Protein AF-A0A7K0W9K6-F1 (afdb_monomer)

Nearest PDB structures (foldseek):
  4yyc-assembly1_A-2  TM=8.645E-01  e=3.254E-02  Sinorhizobium meliloti 1021
  7xcn-assembly1_D  TM=8.873E-01  e=1.367E+00  Methanosarcina barkeri MS
  8gbj-assembly1_D  TM=4.889E-01  e=2.927E+00  Homo sapiens
  8ouz-assembly1_C  TM=5.059E-01  e=3.361E+00  Homo sapiens

pLDDT: mean 94.21, std 5.02, range [66.44, 98.0]

Radius of gyration: 21.23 Å; Cα contacts (8 Å, |Δi|>4): 10; chains: 1; bounding box: 41×30×46 Å

Foldseek 3Di:
DQQDDPDDPVVCVVVPVDDSVNSVVVNVVVCVVPDDDDDDDPVVVVVVVVVVVVVVVVVD

Structure (mmCIF, N/CA/C/O backbone):
data_AF-A0A7K0W9K6-F1
#
_entry.id   AF-A0A7K0W9K6-F1
#
loop_
_atom_site.group_PDB
_atom_site.id
_atom_site.type_symbol
_atom_site.label_atom_id
_atom_site.label_alt_id
_atom_site.label_comp_id
_atom_site.label_asym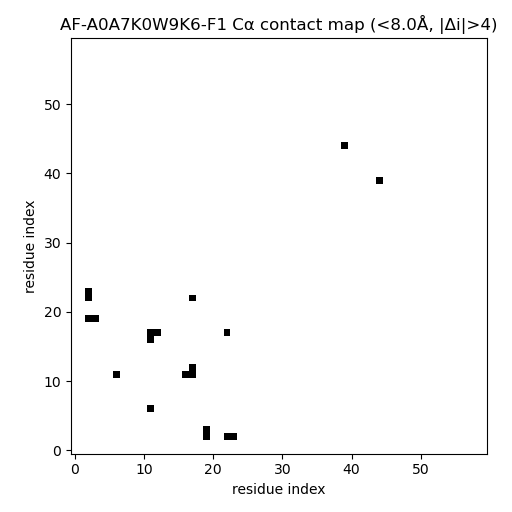_id
_atom_site.label_entity_id
_atom_site.label_seq_id
_atom_site.pdbx_PDB_ins_code
_atom_site.Cartn_x
_atom_site.Cartn_y
_atom_site.Cartn_z
_atom_site.occupancy
_atom_site.B_iso_or_equiv
_atom_site.auth_seq_id
_atom_site.auth_comp_id
_atom_site.auth_asym_id
_atom_site.auth_atom_id
_atom_site.pdbx_PDB_model_num
ATOM 1 N N . PRO A 1 1 ? 16.965 -9.663 -5.173 1.00 73.62 1 PRO A N 1
ATOM 2 C CA . PRO A 1 1 ? 16.746 -8.542 -4.223 1.00 73.62 1 PRO A CA 1
ATOM 3 C C . PRO A 1 1 ? 15.283 -8.065 -4.233 1.00 73.62 1 PRO A C 1
ATOM 5 O O . PRO A 1 1 ? 14.664 -8.102 -5.291 1.00 73.62 1 PRO A O 1
ATOM 8 N N . PHE A 1 2 ? 14.737 -7.644 -3.080 1.00 87.75 2 PHE A N 1
ATOM 9 C CA . PHE A 1 2 ? 13.330 -7.217 -2.946 1.00 87.75 2 PHE A CA 1
ATOM 10 C C . PHE A 1 2 ? 13.024 -5.922 -3.715 1.00 87.75 2 PHE A C 1
ATOM 12 O O . PHE A 1 2 ? 12.105 -5.896 -4.523 1.00 87.75 2 PHE A O 1
ATOM 19 N N . LEU A 1 3 ? 13.819 -4.869 -3.496 1.00 91.88 3 LEU A N 1
ATOM 20 C CA . LEU A 1 3 ? 13.620 -3.554 -4.118 1.00 91.88 3 LEU A CA 1
ATOM 21 C C . LEU A 1 3 ? 14.709 -3.217 -5.147 1.00 91.88 3 LEU A C 1
ATOM 23 O O . LEU A 1 3 ? 14.404 -2.736 -6.240 1.00 91.88 3 LEU A O 1
ATOM 27 N N . THR A 1 4 ? 15.973 -3.502 -4.823 1.00 92.00 4 THR A N 1
ATOM 28 C CA . THR A 1 4 ? 17.123 -3.139 -5.661 1.00 92.00 4 THR A CA 1
ATOM 29 C C . THR A 1 4 ? 17.155 -3.908 -6.985 1.00 92.00 4 THR A C 1
ATOM 31 O O . THR A 1 4 ? 16.677 -5.043 -7.079 1.00 92.00 4 THR A O 1
ATOM 34 N N . ASN A 1 5 ? 17.718 -3.274 -8.018 1.00 89.50 5 ASN A N 1
ATOM 35 C CA . ASN A 1 5 ? 18.007 -3.896 -9.307 1.00 89.50 5 ASN A CA 1
ATOM 36 C 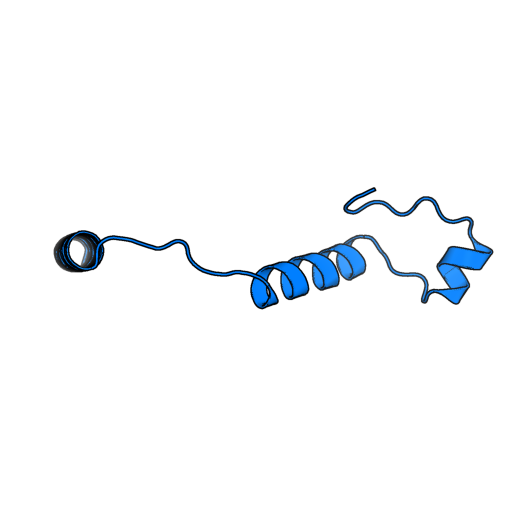C . ASN A 1 5 ? 19.529 -3.988 -9.498 1.00 89.50 5 ASN A C 1
ATOM 38 O O . ASN A 1 5 ? 20.230 -3.006 -9.277 1.00 89.50 5 ASN A O 1
ATOM 42 N N . SER A 1 6 ? 20.017 -5.166 -9.882 1.00 90.94 6 SER A N 1
ATOM 43 C CA . SER A 1 6 ? 21.427 -5.452 -10.172 1.00 90.94 6 SER A CA 1
ATOM 44 C C . SER A 1 6 ? 21.652 -5.891 -11.625 1.00 90.94 6 SER A C 1
ATOM 46 O O . SER A 1 6 ? 22.692 -6.465 -11.939 1.00 90.94 6 SER A O 1
ATOM 48 N N . ASP A 1 7 ? 20.667 -5.682 -12.501 1.00 92.62 7 ASP A N 1
ATOM 49 C CA . ASP A 1 7 ? 20.810 -5.877 -13.941 1.00 92.62 7 ASP A CA 1
ATOM 50 C C . ASP A 1 7 ? 21.884 -4.930 -14.503 1.00 92.62 7 ASP A C 1
ATOM 52 O O . ASP A 1 7 ? 22.038 -3.795 -14.050 1.00 92.62 7 ASP A O 1
ATOM 56 N N . ASN A 1 8 ? 22.601 -5.380 -15.536 1.00 94.94 8 ASN A N 1
ATOM 57 C CA . ASN A 1 8 ? 23.470 -4.493 -16.305 1.00 94.94 8 ASN A CA 1
ATOM 58 C C . ASN A 1 8 ? 22.651 -3.431 -17.071 1.00 94.94 8 ASN A C 1
ATOM 60 O O . ASN A 1 8 ? 21.431 -3.548 -17.228 1.00 94.94 8 ASN A O 1
ATOM 64 N N . PHE A 1 9 ? 23.331 -2.395 -17.569 1.00 93.50 9 PHE A N 1
ATOM 65 C CA . PHE A 1 9 ? 22.679 -1.234 -18.183 1.00 93.50 9 PHE A CA 1
ATOM 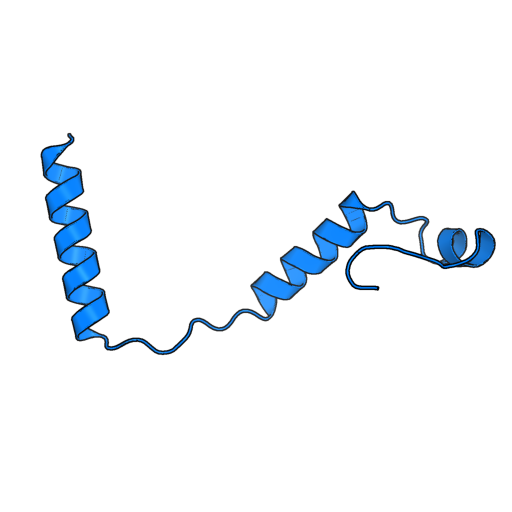66 C C . PHE A 1 9 ? 21.770 -1.591 -19.371 1.00 93.50 9 PHE A C 1
ATOM 68 O O . PHE A 1 9 ? 20.644 -1.097 -19.449 1.00 93.50 9 PHE A O 1
ATOM 75 N N . GLU A 1 10 ? 22.215 -2.471 -20.272 1.00 96.31 10 GLU A N 1
ATOM 76 C CA . GLU A 1 10 ? 21.437 -2.872 -21.454 1.00 96.31 10 GLU A CA 1
ATOM 77 C C . GLU A 1 10 ? 20.141 -3.589 -21.066 1.00 96.31 10 GLU A C 1
ATOM 79 O O . GLU A 1 10 ? 19.062 -3.295 -21.590 1.00 96.31 10 GLU A O 1
ATOM 84 N N . 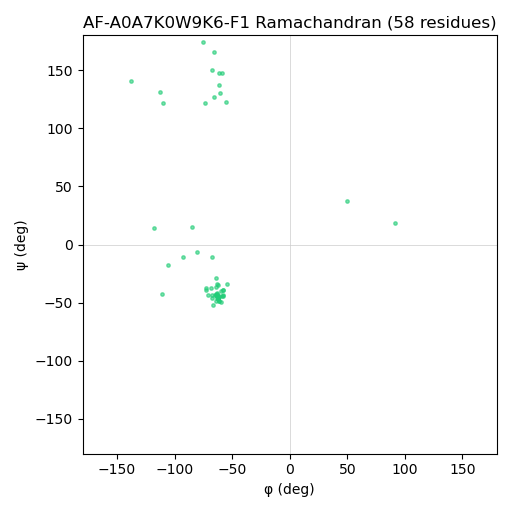ARG A 1 11 ? 20.226 -4.513 -20.103 1.00 94.81 11 ARG A N 1
ATOM 85 C CA . ARG A 1 11 ? 19.069 -5.260 -19.614 1.00 94.81 11 ARG A CA 1
ATOM 86 C C . ARG A 1 11 ? 18.099 -4.351 -18.867 1.00 94.81 11 ARG A C 1
ATOM 88 O O . ARG A 1 11 ? 16.905 -4.417 -19.148 1.00 94.81 11 ARG A O 1
ATOM 95 N N . TRP A 1 12 ? 18.590 -3.491 -17.975 1.00 94.19 12 TRP A N 1
ATOM 96 C CA . TRP A 1 12 ? 17.759 -2.514 -17.266 1.00 94.19 12 TRP A CA 1
ATOM 97 C C . TRP A 1 12 ? 17.038 -1.570 -18.238 1.00 94.19 12 TRP A C 1
ATOM 99 O O . TRP A 1 12 ? 15.827 -1.379 -18.118 1.00 94.19 12 TRP A O 1
ATOM 109 N N . SER A 1 13 ? 17.749 -1.063 -19.251 1.00 94.62 13 SER A N 1
ATOM 110 C CA . SER A 1 13 ? 17.187 -0.167 -20.269 1.00 94.62 13 SER A CA 1
ATOM 111 C C . SER A 1 13 ? 16.081 -0.847 -21.078 1.00 94.62 13 SER A C 1
ATOM 113 O O . SER A 1 13 ? 14.985 -0.305 -21.209 1.00 94.62 13 SER A O 1
ATOM 115 N N . ARG A 1 14 ? 16.312 -2.081 -21.548 1.00 95.81 14 ARG A N 1
ATOM 116 C CA . ARG A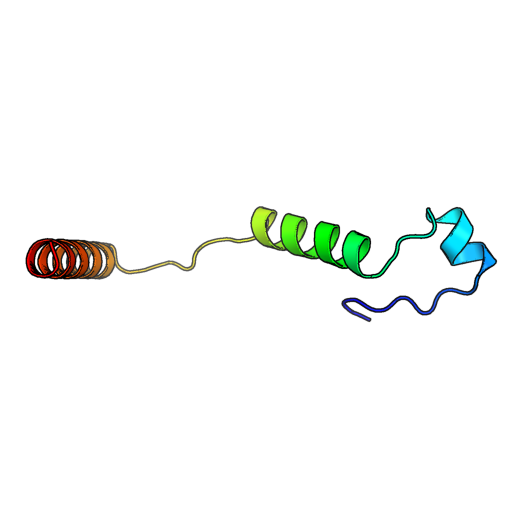 1 14 ? 15.307 -2.861 -22.293 1.00 95.81 14 ARG A CA 1
ATOM 117 C C . ARG A 1 14 ? 14.073 -3.211 -21.455 1.00 95.81 14 ARG A C 1
ATOM 119 O O . ARG A 1 14 ? 12.986 -3.352 -22.003 1.00 95.81 14 ARG A O 1
ATOM 126 N N . LEU A 1 15 ? 14.224 -3.348 -20.137 1.00 92.75 15 LEU A N 1
ATOM 127 C CA . LEU A 1 15 ? 13.128 -3.623 -19.197 1.00 92.75 15 LEU A CA 1
ATOM 128 C C . LEU A 1 15 ? 12.390 -2.353 -18.733 1.00 92.75 15 LEU A C 1
ATOM 130 O O . LEU A 1 15 ? 11.637 -2.390 -17.755 1.00 92.75 15 LEU A O 1
ATOM 134 N N . GLY A 1 16 ? 12.586 -1.237 -19.438 1.00 93.00 16 GLY A N 1
ATOM 135 C CA . GLY A 1 16 ? 11.858 0.008 -19.214 1.00 93.00 16 GLY A CA 1
ATOM 136 C C . GLY A 1 16 ? 12.530 0.959 -18.233 1.00 93.00 16 GLY A C 1
ATOM 137 O O . GLY A 1 16 ? 11.849 1.832 -17.706 1.00 93.00 16 GLY A O 1
ATOM 1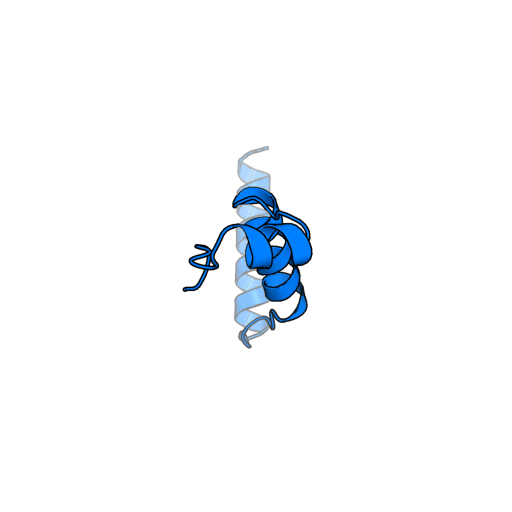38 N N . ALA A 1 17 ? 13.830 0.782 -17.966 1.00 93.94 17 ALA A N 1
ATOM 139 C CA . ALA A 1 17 ? 14.655 1.720 -17.205 1.00 93.94 17 ALA A CA 1
ATOM 140 C C . ALA A 1 17 ? 14.028 2.155 -15.863 1.00 93.94 17 ALA A C 1
ATOM 142 O O . ALA A 1 17 ? 14.116 3.311 -15.451 1.00 93.94 17 ALA A O 1
ATOM 143 N N . LYS A 1 18 ? 13.348 1.222 -15.181 1.00 93.75 18 LYS A N 1
ATOM 144 C CA . LYS A 1 18 ? 12.568 1.538 -13.980 1.00 93.75 18 LYS A CA 1
ATOM 145 C C . LYS A 1 18 ? 13.483 1.996 -12.854 1.00 93.75 18 LYS A C 1
ATOM 147 O O . LYS A 1 18 ? 14.407 1.269 -12.470 1.00 93.75 18 LYS A O 1
ATOM 152 N N . ASP A 1 19 ? 13.176 3.160 -12.298 1.00 93.81 19 ASP A N 1
ATOM 153 C CA . ASP A 1 19 ? 13.820 3.649 -11.088 1.00 93.81 19 ASP A CA 1
ATOM 154 C C . ASP A 1 19 ? 13.303 2.913 -9.834 1.00 93.81 19 ASP A C 1
ATOM 156 O O . ASP A 1 19 ? 12.377 2.089 -9.869 1.00 93.81 19 ASP A O 1
ATOM 160 N N . THR A 1 20 ? 13.918 3.205 -8.689 1.00 94.50 20 THR A N 1
ATOM 161 C CA . THR A 1 20 ? 13.551 2.589 -7.409 1.00 94.50 20 THR A CA 1
ATOM 162 C C . THR A 1 20 ? 12.123 2.933 -6.979 1.00 94.50 20 THR A C 1
ATOM 164 O O . THR A 1 20 ? 11.447 2.088 -6.392 1.00 94.50 20 THR A O 1
ATOM 167 N N . LYS A 1 21 ? 11.631 4.139 -7.285 1.00 96.12 21 LYS A N 1
ATOM 168 C CA . LYS A 1 21 ? 10.287 4.591 -6.903 1.00 96.12 21 LYS A CA 1
ATOM 169 C C . LYS A 1 21 ? 9.215 3.849 -7.700 1.00 96.12 21 LYS A C 1
ATOM 171 O O . LYS A 1 21 ? 8.238 3.390 -7.115 1.00 96.12 21 LYS A O 1
ATOM 176 N N . MET A 1 22 ? 9.412 3.679 -9.004 1.00 95.75 22 MET A N 1
ATOM 177 C CA . MET A 1 22 ? 8.538 2.913 -9.890 1.00 95.75 22 MET A CA 1
ATOM 178 C C . MET A 1 22 ? 8.469 1.450 -9.455 1.00 95.75 22 MET A C 1
ATOM 180 O O . MET A 1 22 ? 7.379 0.899 -9.319 1.00 95.75 22 MET A O 1
ATOM 184 N N . ARG A 1 23 ? 9.617 0.834 -9.145 1.00 95.19 23 ARG A N 1
ATOM 185 C CA . ARG A 1 23 ? 9.658 -0.542 -8.623 1.00 95.19 23 ARG A CA 1
ATOM 186 C C . ARG A 1 23 ? 8.941 -0.665 -7.281 1.00 95.19 23 ARG A C 1
ATOM 188 O O . ARG A 1 23 ? 8.140 -1.577 -7.102 1.00 95.19 23 ARG A O 1
ATOM 195 N N . ALA A 1 24 ? 9.186 0.260 -6.351 1.00 96.69 24 ALA A N 1
ATOM 196 C CA . ALA A 1 24 ? 8.474 0.294 -5.075 1.00 96.69 24 ALA A CA 1
ATOM 197 C C . ALA A 1 24 ? 6.959 0.423 -5.284 1.00 96.69 24 ALA A C 1
ATOM 199 O O . ALA A 1 24 ? 6.191 -0.239 -4.585 1.00 96.69 24 ALA A O 1
ATOM 200 N N . ALA A 1 25 ? 6.541 1.225 -6.270 1.00 97.06 25 ALA A N 1
ATOM 201 C CA . ALA A 1 25 ? 5.138 1.431 -6.587 1.00 97.06 25 ALA A CA 1
ATOM 202 C C . ALA A 1 25 ? 4.432 0.154 -7.048 1.00 97.06 25 ALA A C 1
ATOM 204 O O . ALA A 1 25 ? 3.335 -0.157 -6.592 1.00 97.06 25 ALA A O 1
ATOM 205 N N . GLU A 1 26 ? 5.080 -0.607 -7.923 1.00 95.44 26 GLU A N 1
ATOM 206 C CA . GLU A 1 26 ? 4.576 -1.899 -8.393 1.00 95.44 26 GLU A CA 1
ATOM 207 C C . GLU A 1 26 ? 4.487 -2.916 -7.252 1.00 95.44 26 GLU A C 1
ATOM 209 O O . GLU A 1 26 ? 3.480 -3.606 -7.104 1.00 95.44 26 GLU A O 1
ATOM 214 N N . ILE A 1 27 ? 5.517 -2.967 -6.403 1.00 96.12 27 ILE A N 1
ATOM 215 C CA . ILE A 1 27 ? 5.575 -3.903 -5.280 1.00 96.12 27 ILE A CA 1
ATOM 216 C C . ILE A 1 27 ? 4.463 -3.629 -4.266 1.00 96.12 27 ILE A C 1
ATOM 218 O O . ILE A 1 27 ? 3.798 -4.576 -3.849 1.00 96.12 27 ILE A O 1
ATOM 222 N N . TYR A 1 28 ? 4.254 -2.377 -3.834 1.00 96.69 28 TYR A N 1
ATOM 223 C CA . TYR A 1 28 ? 3.236 -2.111 -2.810 1.00 96.69 28 TYR A CA 1
ATOM 224 C C . TYR A 1 28 ? 1.823 -2.354 -3.346 1.00 96.69 28 TYR A C 1
ATOM 226 O O . TYR A 1 28 ? 0.997 -2.880 -2.608 1.00 96.69 28 TYR A O 1
ATOM 234 N N . LYS A 1 29 ? 1.547 -2.014 -4.615 1.00 98.00 29 LYS A N 1
ATOM 235 C CA . LYS A 1 29 ? 0.236 -2.262 -5.235 1.00 98.00 29 LYS A CA 1
ATOM 236 C C . LYS A 1 29 ? -0.070 -3.750 -5.257 1.00 98.00 29 LYS A C 1
ATOM 238 O O . LYS A 1 29 ? -1.097 -4.155 -4.730 1.00 98.00 29 LYS A O 1
ATOM 243 N N . LYS A 1 30 ? 0.890 -4.557 -5.718 1.00 97.38 30 LYS A N 1
ATOM 244 C CA . LYS A 1 30 ? 0.769 -6.014 -5.684 1.00 97.38 30 LYS A CA 1
ATOM 245 C C . LYS A 1 30 ? 0.562 -6.544 -4.263 1.00 97.38 30 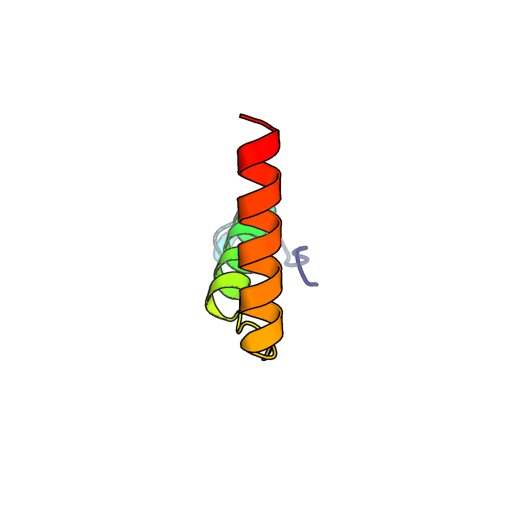LYS A C 1
ATOM 247 O O . LYS A 1 30 ? -0.296 -7.381 -4.040 1.00 97.38 30 LYS A O 1
ATOM 252 N N . LYS A 1 31 ? 1.307 -6.034 -3.276 1.00 96.50 31 LYS A N 1
ATOM 253 C CA . LYS A 1 31 ? 1.122 -6.444 -1.875 1.00 96.50 31 LYS A CA 1
ATOM 254 C C . LYS A 1 31 ? -0.265 -6.115 -1.328 1.00 96.50 31 LYS A C 1
ATOM 256 O O . LYS A 1 31 ? -0.741 -6.865 -0.490 1.00 96.50 31 LYS A O 1
ATOM 261 N N . LEU A 1 32 ? -0.866 -5.001 -1.744 1.00 97.38 32 LEU A N 1
ATOM 262 C CA . LEU A 1 32 ? -2.227 -4.634 -1.349 1.00 97.38 32 LEU A CA 1
ATOM 263 C C . LEU A 1 32 ? -3.270 -5.506 -2.050 1.00 97.38 32 LEU A C 1
ATOM 265 O O . LEU A 1 32 ? -4.237 -5.899 -1.412 1.00 97.38 32 LEU A O 1
ATOM 269 N N . GLU A 1 33 ? -3.062 -5.822 -3.329 1.00 97.56 33 GLU A N 1
ATOM 270 C CA . GLU A 1 33 ? -3.917 -6.742 -4.093 1.00 97.56 33 GLU A CA 1
ATOM 271 C C . GLU A 1 33 ? -3.891 -8.159 -3.502 1.00 97.56 33 GLU A C 1
ATOM 273 O O . GLU A 1 33 ? -4.936 -8.782 -3.344 1.00 97.56 33 GLU A O 1
ATOM 278 N N . ASP A 1 34 ? -2.705 -8.634 -3.118 1.00 97.50 34 ASP A N 1
ATOM 279 C CA . ASP A 1 34 ? -2.493 -9.962 -2.535 1.00 97.50 34 ASP A CA 1
ATOM 280 C C . ASP A 1 34 ? -2.832 -10.016 -1.025 1.00 97.50 34 ASP A C 1
ATOM 282 O O . ASP A 1 34 ? -2.765 -11.084 -0.410 1.00 97.50 34 ASP A O 1
ATOM 286 N N . TYR A 1 35 ? -3.142 -8.881 -0.384 1.00 97.50 35 TYR A N 1
ATOM 287 C CA . TYR A 1 35 ? -3.364 -8.830 1.061 1.00 97.50 35 TYR A CA 1
ATOM 288 C C . TYR A 1 35 ? -4.705 -9.458 1.447 1.00 97.50 35 TYR A C 1
ATOM 290 O O . TYR A 1 35 ? -5.773 -8.982 1.065 1.00 97.50 35 TYR A O 1
ATOM 298 N N . VAL A 1 36 ? -4.643 -10.475 2.307 1.00 97.00 36 VAL A N 1
ATOM 299 C CA . VAL A 1 36 ? -5.808 -11.058 2.975 1.00 97.00 36 VAL A CA 1
ATOM 300 C C . VAL A 1 36 ? -5.742 -10.696 4.452 1.00 97.00 36 VAL A C 1
ATOM 302 O O . VAL A 1 36 ? -4.760 -11.005 5.133 1.00 97.00 36 VAL A O 1
ATOM 305 N N . ALA A 1 37 ? -6.782 -10.023 4.947 1.00 93.81 37 ALA A N 1
ATOM 306 C CA . ALA A 1 37 ? -6.891 -9.700 6.362 1.00 93.81 37 ALA A CA 1
ATOM 307 C C . ALA A 1 37 ? -6.926 -11.001 7.190 1.00 93.81 37 ALA A C 1
ATOM 309 O O . ALA A 1 37 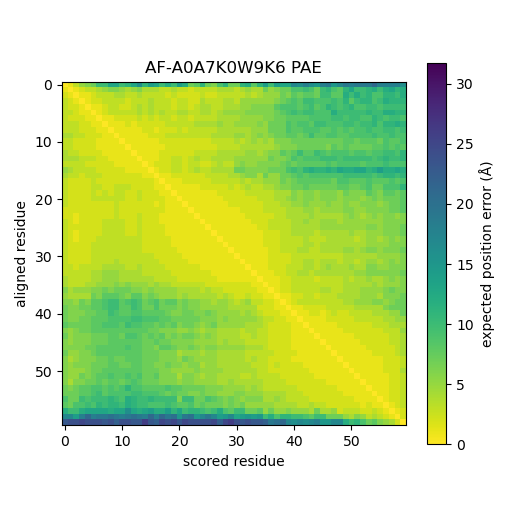? -7.713 -11.893 6.864 1.00 93.81 37 ALA A O 1
ATOM 310 N N . PRO A 1 38 ? -6.102 -11.130 8.246 1.00 94.12 38 PRO A N 1
ATOM 311 C CA . PRO A 1 38 ? -6.168 -12.276 9.143 1.00 94.12 38 PRO A CA 1
ATOM 312 C C . PRO A 1 38 ? -7.549 -12.400 9.787 1.00 94.12 38 PRO A C 1
ATOM 314 O O . PRO A 1 38 ? -8.199 -11.390 10.070 1.00 94.12 38 PRO A O 1
ATOM 317 N N . GLU A 1 39 ? -7.971 -13.635 10.050 1.00 94.69 39 GLU A N 1
ATOM 318 C CA . GLU A 1 39 ? -9.203 -13.887 10.791 1.00 94.69 39 GLU A CA 1
ATOM 319 C C . GLU A 1 39 ? -9.109 -13.285 12.199 1.00 94.69 39 GLU A C 1
ATOM 321 O O . GLU A 1 39 ? -8.082 -13.380 12.876 1.00 94.69 39 GLU A O 1
ATOM 326 N N . MET A 1 40 ? -10.192 -12.644 12.630 1.00 94.25 40 MET A N 1
ATOM 327 C CA . MET A 1 40 ? -10.308 -12.020 13.941 1.00 94.25 40 MET A CA 1
ATOM 328 C C . MET A 1 40 ? -11.691 -12.332 14.512 1.00 94.25 40 MET A C 1
ATOM 330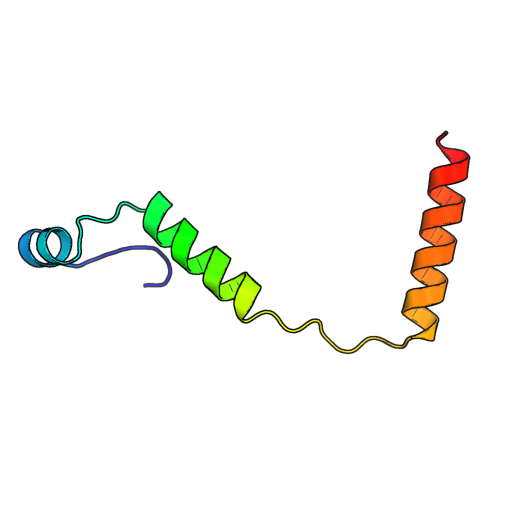 O O . MET A 1 40 ? -12.664 -12.310 13.757 1.00 94.25 40 MET A O 1
ATOM 334 N N . ASP A 1 41 ? -11.786 -12.603 15.822 1.00 96.31 41 ASP A N 1
ATOM 335 C CA . ASP A 1 41 ? -13.078 -12.869 16.478 1.00 96.31 41 ASP A CA 1
ATOM 336 C C . ASP A 1 41 ? -14.027 -11.678 16.219 1.00 96.31 41 ASP A C 1
ATOM 338 O O . ASP A 1 41 ? -13.684 -10.538 16.568 1.00 96.31 41 ASP A O 1
ATOM 342 N N . PRO A 1 42 ? -15.211 -11.910 15.616 1.00 94.94 42 PRO A N 1
ATOM 343 C CA . PRO A 1 42 ? -16.184 -10.858 15.345 1.00 94.94 42 PRO A CA 1
ATOM 344 C C . PRO A 1 42 ? -16.576 -10.051 16.588 1.00 94.94 42 PRO A C 1
ATOM 346 O O . PRO A 1 42 ? -16.785 -8.844 16.482 1.00 94.94 42 PRO A O 1
ATOM 349 N N . ARG A 1 43 ? -16.622 -10.681 17.771 1.00 95.75 43 ARG A N 1
ATOM 350 C CA . ARG A 1 43 ? -16.937 -9.993 19.034 1.00 95.75 43 ARG A CA 1
ATOM 351 C C . ARG A 1 43 ? -15.838 -9.013 19.420 1.00 95.75 43 ARG A C 1
ATOM 353 O O . ARG A 1 43 ? -16.133 -7.871 19.745 1.00 95.75 43 ARG A O 1
ATOM 360 N N . MET A 1 44 ? -14.573 -9.415 19.286 1.00 95.81 44 MET A N 1
ATOM 361 C CA . MET A 1 44 ? -13.445 -8.512 19.534 1.00 95.81 44 MET A CA 1
ATOM 362 C C . MET A 1 44 ? -13.424 -7.349 18.536 1.00 95.81 44 MET A C 1
ATOM 364 O O . MET A 1 44 ? -13.088 -6.231 18.918 1.00 95.81 44 MET A O 1
ATOM 368 N N . ARG A 1 45 ? -13.789 -7.578 17.261 1.00 95.31 45 ARG A N 1
ATOM 369 C CA . ARG A 1 45 ? -13.916 -6.484 16.277 1.00 95.31 45 ARG A CA 1
ATOM 370 C C . ARG A 1 45 ? -14.944 -5.462 16.739 1.00 95.31 45 ARG A C 1
ATOM 372 O O . ARG A 1 45 ? -14.640 -4.276 16.762 1.00 95.31 45 ARG A O 1
ATOM 379 N N . GLN A 1 46 ? -16.115 -5.943 17.136 1.00 96.31 46 GLN A N 1
ATOM 380 C CA . GLN A 1 46 ? -17.202 -5.091 17.582 1.00 96.31 46 GLN A CA 1
ATOM 381 C C . GLN A 1 46 ? -16.823 -4.282 18.832 1.00 96.31 46 GLN A C 1
ATOM 383 O O . GLN A 1 46 ? -17.011 -3.069 18.845 1.00 96.31 46 GLN A O 1
ATOM 388 N N . GLU A 1 47 ? -16.230 -4.917 19.845 1.00 97.31 47 GLU A N 1
ATOM 389 C CA . GLU A 1 47 ? -15.788 -4.229 21.067 1.00 97.31 47 GLU A CA 1
ATOM 390 C C . GLU A 1 47 ? -14.755 -3.128 20.772 1.00 97.31 47 GLU A C 1
ATOM 392 O O . GLU A 1 47 ? -14.808 -2.038 21.349 1.00 97.31 47 GLU A O 1
ATOM 397 N N . LEU A 1 48 ? -13.826 -3.383 19.842 1.00 96.88 48 LEU A N 1
ATOM 398 C CA . LEU A 1 48 ? -12.849 -2.386 19.402 1.00 96.88 48 LEU A CA 1
ATOM 399 C C . LEU A 1 48 ? -13.522 -1.208 18.689 1.00 96.88 48 LEU A C 1
ATOM 401 O O . LEU A 1 48 ? -13.175 -0.057 18.963 1.00 96.88 48 LEU A O 1
ATOM 405 N N . ASP A 1 49 ? -14.479 -1.481 17.804 1.00 96.69 49 ASP A N 1
ATOM 406 C CA . ASP A 1 49 ? -15.207 -0.447 17.067 1.00 96.69 49 ASP A CA 1
ATOM 407 C C . ASP A 1 49 ? -16.027 0.444 18.021 1.00 96.69 49 ASP A C 1
ATOM 409 O O . ASP A 1 49 ? -15.982 1.675 17.913 1.00 96.69 49 ASP A O 1
ATOM 413 N N . GLU A 1 50 ? -16.698 -0.152 19.013 1.00 97.25 50 GLU A N 1
ATOM 414 C CA . GLU A 1 50 ? -17.450 0.558 20.058 1.00 97.25 50 GLU A CA 1
ATOM 415 C C . GLU A 1 50 ? -16.537 1.432 20.929 1.00 97.25 50 GLU A C 1
ATOM 417 O O . GLU A 1 50 ? -16.824 2.613 21.159 1.00 97.25 50 GLU A O 1
ATOM 422 N N . PHE A 1 51 ? -15.396 0.893 21.368 1.00 96.56 51 PHE A N 1
ATOM 423 C CA . PHE A 1 51 ? -14.422 1.652 22.149 1.00 96.56 51 PHE A CA 1
ATOM 424 C C . PHE A 1 51 ? -13.866 2.845 21.362 1.00 96.56 51 PHE A C 1
ATOM 426 O O . PHE A 1 51 ? -13.781 3.957 21.891 1.00 96.56 51 PHE A O 1
ATOM 433 N N . VAL A 1 52 ? -13.510 2.647 20.089 1.00 96.56 52 VAL A N 1
ATOM 434 C CA . VAL A 1 52 ? -13.008 3.725 19.225 1.00 96.56 52 VAL A CA 1
ATOM 435 C C . VAL A 1 52 ? -14.073 4.804 19.020 1.00 96.56 52 VAL A C 1
ATOM 437 O O . VAL A 1 52 ? -13.739 5.989 19.080 1.00 96.56 52 VAL A O 1
ATOM 440 N N . ALA A 1 53 ? -15.339 4.429 18.819 1.00 96.94 53 ALA A N 1
ATOM 441 C CA . ALA A 1 53 ? -16.443 5.379 18.689 1.00 96.94 53 ALA A CA 1
ATOM 442 C C . ALA A 1 53 ? -16.627 6.218 19.965 1.00 96.94 53 ALA A C 1
ATOM 444 O O . ALA A 1 53 ? -16.646 7.447 19.889 1.00 96.94 53 ALA A O 1
ATOM 445 N N . MET A 1 54 ? -16.655 5.567 21.134 1.00 96.56 54 MET A N 1
ATOM 446 C CA . MET A 1 54 ? -16.739 6.239 22.435 1.00 96.56 54 MET A CA 1
ATOM 447 C C . MET A 1 54 ? -15.574 7.217 22.656 1.00 96.56 54 MET A C 1
ATOM 449 O O . MET A 1 54 ? -15.759 8.293 23.217 1.00 96.56 54 MET A O 1
ATOM 453 N N . ARG A 1 55 ? -14.350 6.866 22.237 1.00 96.69 55 ARG A N 1
ATOM 454 C CA . ARG A 1 55 ? -13.180 7.743 22.413 1.00 96.69 55 ARG A CA 1
ATOM 455 C C . ARG A 1 55 ? -13.194 8.943 21.479 1.00 96.69 55 ARG A C 1
ATOM 457 O O . ARG A 1 55 ? -12.800 10.024 21.904 1.00 96.69 55 ARG A O 1
ATOM 464 N N . LYS A 1 56 ? -13.657 8.772 20.239 1.00 95.12 56 LYS A N 1
ATOM 465 C CA . LYS A 1 56 ? -13.809 9.883 19.290 1.00 95.12 56 LYS A CA 1
ATOM 466 C C . LYS A 1 56 ? -14.823 10.908 19.796 1.00 95.12 56 LYS A C 1
ATOM 468 O O . LYS A 1 56 ? -14.502 12.085 19.822 1.00 95.12 56 LYS A O 1
ATOM 473 N N . SER A 1 57 ? -15.962 10.461 20.331 1.00 94.12 57 SER A N 1
ATOM 474 C CA . SER A 1 57 ? -16.989 11.367 20.872 1.00 94.12 57 SER A CA 1
ATOM 475 C C . SER A 1 57 ? -16.579 12.124 22.142 1.00 94.12 57 SER A C 1
ATOM 477 O O . SER A 1 57 ? -17.324 12.979 22.598 1.00 94.12 57 SER A O 1
ATOM 479 N N . GLN A 1 58 ? -15.457 11.764 22.775 1.00 92.50 58 GLN A N 1
ATOM 480 C CA . GLN A 1 58 ? -14.896 12.481 23.930 1.00 92.50 58 GLN A CA 1
ATOM 481 C C . GLN A 1 58 ? -13.863 13.545 23.525 1.00 92.50 58 GLN A C 1
ATOM 483 O O . GLN A 1 58 ? -13.400 14.290 24.387 1.00 92.50 58 GLN A O 1
ATOM 488 N N . LEU A 1 59 ? -13.431 13.544 22.260 1.00 89.62 59 LEU A N 1
ATOM 489 C CA . LEU A 1 59 ? -12.411 14.446 21.718 1.00 89.62 59 LEU A CA 1
ATOM 490 C C . LEU A 1 59 ? -13.003 15.547 20.825 1.00 89.62 59 LEU A C 1
ATOM 492 O O . LEU A 1 59 ? -12.308 16.533 20.583 1.00 89.62 59 LEU A O 1
ATOM 496 N N . ASP A 1 60 ? -14.237 15.356 20.354 1.00 66.44 60 ASP A N 1
ATOM 497 C CA . ASP A 1 60 ? -15.074 16.382 19.716 1.00 66.44 60 ASP A CA 1
ATOM 498 C C . ASP A 1 60 ? -15.747 17.276 20.774 1.00 66.44 60 ASP A C 1
ATOM 500 O O . ASP A 1 60 ? -15.818 18.506 20.545 1.00 66.44 60 ASP A O 1
#

Secondary structure (DSSP, 8-state):
--S-----HHHHHHTT---HHHHHHHHHHHHHHT--PPP--HHHHHHHHHHHHHHHTTT-

Sequence (60 aa):
PFLTNSDNFERWSRLGAKDTKMRAAEIYKKKLEDYVAPEMDPRMRQELDEFVAMRKSQLD

Mean predicted aligned error: 4.9 Å

Solvent-accessible surface area (backbone atoms only — not comparable to full-atom values): 3831 Å² total; per-residue (Å²): 117,94,74,67,83,86,66,55,72,70,60,37,49,75,72,66,56,70,51,67,66,58,47,48,51,55,52,52,52,50,52,58,73,70,57,73,83,77,90,70,62,66,67,60,52,50,54,51,53,52,53,52,51,59,54,50,70,74,74,111